Protein AF-A0A0Q5JRX3-F1 (afdb_monomer_lite)

pLDDT: mean 70.72, std 15.52, range [40.06, 92.44]

Foldseek 3Di:
DDDDDDDDDDPPDDPPPPDDPPPPPPPPLPPLCVQQVDQDDPQQADDPLCCVFFVRRSWGWQAAWPQRKTWIFTAGPVRFTWIKIAGPVHRVQIDIFTDDAWRWDAGPVRWIKTWHSDDPDDDPVAWDRGRPTIIGIDD

Structure (mmCIF, N/CA/C/O backbone):
data_AF-A0A0Q5JRX3-F1
#
_entry.id   AF-A0A0Q5JRX3-F1
#
loop_
_atom_site.group_PDB
_atom_site.id
_atom_site.type_symbol
_atom_site.label_atom_id
_atom_site.label_alt_id
_atom_site.label_comp_id
_atom_site.label_asym_id
_atom_site.label_entity_id
_atom_site.label_seq_id
_atom_site.pdbx_PDB_ins_code
_atom_site.Cartn_x
_atom_site.Cartn_y
_atom_site.Cartn_z
_atom_site.occupancy
_atom_site.B_iso_or_equiv
_atom_site.auth_seq_id
_atom_site.auth_comp_id
_atom_site.auth_asym_id
_atom_site.auth_atom_id
_atom_site.pdbx_PDB_model_num
ATOM 1 N N . MET A 1 1 ? 66.235 -40.185 55.662 1.00 40.06 1 MET A N 1
ATOM 2 C CA . MET A 1 1 ? 67.218 -40.129 54.559 1.00 40.06 1 MET A CA 1
ATOM 3 C C . MET A 1 1 ? 66.467 -39.975 53.240 1.00 40.06 1 MET A C 1
ATOM 5 O O . MET A 1 1 ? 65.606 -40.798 52.991 1.00 40.06 1 MET A O 1
ATOM 9 N N . ARG A 1 2 ? 66.817 -38.936 52.458 1.00 41.31 2 ARG A N 1
ATOM 10 C CA . ARG A 1 2 ? 66.835 -38.858 50.973 1.00 41.31 2 ARG A CA 1
ATOM 11 C C . ARG A 1 2 ? 65.506 -39.153 50.239 1.00 41.31 2 ARG A C 1
ATOM 13 O O . ARG A 1 2 ? 65.086 -40.290 50.155 1.00 41.31 2 ARG A O 1
ATOM 20 N N . HIS A 1 3 ? 64.757 -38.126 49.825 1.00 41.69 3 HIS A N 1
ATOM 21 C CA . HIS A 1 3 ? 64.850 -37.401 48.534 1.00 41.69 3 HIS A CA 1
ATOM 22 C C . HIS A 1 3 ? 64.403 -38.191 47.294 1.00 41.69 3 HIS A C 1
ATOM 24 O O . HIS A 1 3 ? 65.064 -39.164 46.938 1.00 41.69 3 HIS A O 1
ATOM 30 N N . ARG A 1 4 ? 63.386 -37.628 46.607 1.00 51.34 4 ARG A N 1
ATOM 31 C CA . ARG A 1 4 ? 63.118 -37.503 45.143 1.00 51.34 4 ARG A CA 1
ATOM 32 C C . ARG A 1 4 ? 61.594 -37.625 44.927 1.00 51.34 4 ARG A C 1
ATOM 34 O O . ARG A 1 4 ? 61.046 -38.674 45.218 1.00 51.34 4 ARG A O 1
ATOM 41 N N . ALA A 1 5 ? 60.807 -36.569 44.700 1.00 52.16 5 ALA A N 1
ATOM 42 C CA . ALA A 1 5 ? 60.740 -35.628 43.569 1.00 52.16 5 ALA A CA 1
ATOM 43 C C . ALA A 1 5 ? 60.420 -36.299 42.214 1.00 52.16 5 ALA A C 1
ATOM 45 O O . ALA A 1 5 ? 61.313 -36.897 41.624 1.00 52.16 5 ALA A O 1
ATOM 46 N N . ALA A 1 6 ? 59.169 -36.153 41.745 1.00 52.72 6 ALA A N 1
ATOM 47 C CA . ALA A 1 6 ? 58.712 -36.124 40.339 1.00 52.72 6 ALA A CA 1
ATOM 48 C C . ALA A 1 6 ? 57.183 -35.849 40.348 1.00 52.72 6 ALA A C 1
ATOM 50 O O . ALA A 1 6 ? 56.439 -36.627 40.932 1.00 52.72 6 ALA A O 1
ATOM 51 N N . VAL A 1 7 ? 56.703 -34.641 40.024 1.00 47.50 7 VAL A N 1
ATOM 52 C CA . VAL A 1 7 ? 56.387 -34.118 38.669 1.00 47.50 7 VAL A CA 1
ATOM 53 C C . VAL A 1 7 ? 55.192 -34.884 38.053 1.00 47.50 7 VAL A C 1
ATOM 55 O O . VAL A 1 7 ? 55.338 -36.045 37.708 1.00 47.50 7 VAL A O 1
ATOM 58 N N . LEU A 1 8 ? 53.954 -34.372 38.147 1.00 48.44 8 LEU A N 1
ATOM 59 C CA . LEU A 1 8 ? 53.270 -33.403 37.254 1.00 48.44 8 LEU A CA 1
ATOM 60 C C . LEU A 1 8 ? 52.456 -34.129 36.168 1.00 48.44 8 LEU A C 1
ATOM 62 O O . LEU A 1 8 ? 53.038 -34.781 35.313 1.00 48.44 8 LEU A O 1
ATOM 66 N N . LEU A 1 9 ? 51.127 -33.971 36.186 1.00 46.22 9 LEU A N 1
ATOM 67 C CA . LEU A 1 9 ? 50.299 -33.863 34.978 1.00 46.22 9 LEU A CA 1
ATOM 68 C C . LEU A 1 9 ? 48.897 -33.378 35.360 1.00 46.22 9 LEU A C 1
ATOM 70 O O . LEU A 1 9 ? 48.039 -34.116 35.832 1.00 46.22 9 LEU A O 1
ATOM 74 N N . VAL A 1 10 ? 48.730 -32.072 35.181 1.00 53.66 10 VAL A N 1
ATOM 75 C CA . VAL A 1 10 ? 47.466 -31.347 35.195 1.00 53.66 10 VAL A CA 1
ATOM 76 C C . VAL A 1 10 ? 46.709 -31.742 33.928 1.00 53.66 10 VAL A C 1
ATOM 78 O O . VAL A 1 10 ? 47.091 -31.343 32.831 1.00 53.66 10 VAL A O 1
ATOM 81 N N . THR A 1 11 ? 45.649 -32.535 34.051 1.00 53.78 11 THR A N 1
ATOM 82 C CA . THR A 1 11 ? 44.675 -32.724 32.970 1.00 53.78 11 THR A CA 1
ATOM 83 C C . THR A 1 11 ? 43.659 -31.591 33.036 1.00 53.78 11 THR A C 1
ATOM 85 O O . THR A 1 11 ? 42.605 -31.718 33.656 1.00 53.78 11 THR A O 1
ATOM 88 N N . SER A 1 12 ? 44.007 -30.456 32.428 1.00 51.81 12 SER A N 1
ATOM 89 C CA . SER A 1 12 ? 43.061 -29.383 32.126 1.00 51.81 12 SER A CA 1
ATOM 90 C C . SER A 1 12 ? 42.046 -29.911 31.116 1.00 51.81 12 SER A C 1
ATOM 92 O O . SER A 1 12 ? 42.360 -30.081 29.938 1.00 51.81 12 SER A O 1
ATOM 94 N N . ALA A 1 13 ? 40.841 -30.217 31.590 1.00 52.59 13 ALA A N 1
ATOM 95 C CA . ALA A 1 13 ? 39.714 -30.542 30.736 1.00 52.59 13 ALA A CA 1
ATOM 96 C C . ALA A 1 13 ? 39.372 -29.318 29.874 1.00 52.59 13 ALA A C 1
ATOM 98 O O . ALA A 1 13 ? 39.069 -28.235 30.372 1.00 52.59 13 ALA A O 1
ATOM 99 N N . VAL A 1 14 ? 39.471 -29.522 28.567 1.00 53.75 14 VAL A N 1
ATOM 100 C CA . VAL A 1 14 ? 39.077 -28.601 27.508 1.00 53.75 14 VAL A CA 1
ATOM 101 C C . VAL A 1 14 ? 37.562 -28.388 27.592 1.00 53.75 14 VAL A C 1
ATOM 103 O O . VAL A 1 14 ? 36.788 -29.249 27.184 1.00 53.75 14 VAL A O 1
ATOM 106 N N . ALA A 1 15 ? 37.132 -27.247 28.128 1.00 56.25 15 ALA A N 1
ATOM 107 C CA . ALA A 1 15 ? 35.774 -26.749 27.943 1.00 56.25 15 ALA A CA 1
ATOM 108 C C . ALA A 1 15 ? 35.760 -25.882 26.677 1.00 56.25 15 ALA A C 1
ATOM 110 O O . ALA A 1 15 ? 36.092 -24.698 26.707 1.00 56.25 15 ALA A O 1
ATOM 111 N N . LEU A 1 16 ? 35.430 -26.508 25.546 1.00 49.88 16 LEU A N 1
ATOM 112 C CA . LEU A 1 16 ? 35.103 -25.838 24.288 1.00 49.88 16 LEU A CA 1
ATOM 113 C C . LEU A 1 16 ? 33.831 -25.000 24.483 1.00 49.88 16 LEU A C 1
ATOM 115 O O . LEU A 1 16 ? 32.724 -25.460 24.227 1.00 49.88 16 LEU A O 1
ATOM 119 N N . LEU A 1 17 ? 33.991 -23.753 24.919 1.00 51.78 17 LEU A N 1
ATOM 120 C CA . LEU A 1 17 ? 33.004 -22.692 24.721 1.00 51.78 17 LEU A CA 1
ATOM 121 C C . LEU A 1 17 ? 33.191 -22.119 23.308 1.00 51.78 17 LEU A C 1
ATOM 123 O O . LEU A 1 17 ? 33.598 -20.978 23.128 1.00 51.78 17 LEU A O 1
ATOM 127 N N . ALA A 1 18 ? 32.930 -22.941 22.293 1.00 58.38 18 ALA A N 1
ATOM 128 C CA . ALA A 1 18 ? 32.652 -22.462 20.944 1.00 58.38 18 ALA A CA 1
ATOM 129 C C . ALA A 1 18 ? 31.127 -22.380 20.817 1.00 58.38 18 ALA A C 1
ATOM 131 O O . ALA A 1 18 ? 30.483 -23.282 20.292 1.00 58.38 18 ALA A O 1
ATOM 132 N N . GLY A 1 19 ? 30.541 -21.349 21.423 1.00 47.28 19 GLY A N 1
ATOM 133 C CA . GLY A 1 19 ? 29.097 -21.168 21.492 1.00 47.28 19 GLY A CA 1
ATOM 134 C C . GLY A 1 19 ? 28.729 -19.725 21.199 1.00 47.28 19 GLY A C 1
ATOM 135 O O . GLY A 1 19 ? 28.898 -18.864 22.054 1.00 47.28 19 GLY A O 1
ATOM 136 N N . CYS A 1 20 ? 28.221 -19.507 19.987 1.00 57.44 20 CYS A N 1
ATOM 137 C CA . CYS A 1 20 ? 27.490 -18.324 19.542 1.00 57.44 20 CYS A CA 1
ATOM 138 C C . CYS A 1 20 ? 28.243 -16.987 19.608 1.00 57.44 20 CYS A C 1
ATOM 140 O O . CYS A 1 20 ? 27.811 -16.051 20.276 1.00 57.44 20 CYS A O 1
ATOM 142 N N . SER A 1 21 ? 29.256 -16.813 18.752 1.00 43.78 21 SER A N 1
ATOM 143 C CA . SER A 1 21 ? 29.294 -15.556 17.998 1.00 43.78 21 SER A CA 1
ATOM 144 C C . SER A 1 21 ? 28.092 -15.594 17.055 1.00 43.78 21 SER A C 1
ATOM 146 O O . SER A 1 21 ? 28.183 -16.090 15.933 1.00 43.78 21 SER A O 1
ATOM 148 N N . GLY A 1 22 ? 26.928 -15.200 17.576 1.00 45.78 22 GLY A N 1
ATOM 149 C CA . GLY A 1 22 ? 25.791 -14.850 16.747 1.00 45.78 22 GLY A CA 1
ATOM 150 C C . GLY A 1 22 ? 26.259 -13.693 15.890 1.00 45.78 22 GLY A C 1
ATOM 151 O O . GLY A 1 22 ? 26.307 -12.556 16.349 1.00 45.78 22 GLY A O 1
ATOM 152 N N . GLU A 1 23 ? 26.717 -14.015 14.686 1.00 42.00 23 GLU A N 1
ATOM 153 C CA . GLU A 1 23 ? 26.773 -13.055 13.610 1.00 42.00 23 GLU A CA 1
ATOM 154 C C . GLU A 1 23 ? 25.327 -12.599 13.468 1.00 42.00 23 GLU A C 1
ATOM 156 O O . GLU A 1 23 ? 24.473 -13.324 12.957 1.00 42.00 23 GLU A O 1
ATOM 161 N N . SER A 1 24 ? 25.020 -11.453 14.075 1.00 43.94 24 SER A N 1
ATOM 162 C CA . SER A 1 24 ? 23.835 -10.698 13.731 1.00 43.94 24 SER A CA 1
ATOM 163 C C . SER A 1 24 ? 24.045 -10.325 12.279 1.00 43.94 24 SER A C 1
ATOM 165 O O . SER A 1 24 ? 24.620 -9.283 11.970 1.00 43.94 24 SER A O 1
ATOM 167 N N . VAL A 1 25 ? 23.643 -11.229 11.387 1.00 40.19 25 VAL A N 1
ATOM 168 C CA . VAL A 1 25 ? 23.323 -10.877 10.022 1.00 40.19 25 VAL A CA 1
ATOM 169 C C . VAL A 1 25 ? 22.201 -9.875 10.212 1.00 40.19 25 VAL A C 1
ATOM 171 O O . VAL A 1 25 ? 21.062 -10.241 10.502 1.00 40.19 25 VAL A O 1
ATOM 174 N N . VAL A 1 26 ? 22.558 -8.592 10.209 1.00 44.56 26 VAL A N 1
ATOM 175 C CA . VAL A 1 26 ? 21.602 -7.537 9.928 1.00 44.56 26 VAL A CA 1
ATOM 176 C C . VAL A 1 26 ? 21.138 -7.911 8.535 1.00 44.56 26 VAL A C 1
ATOM 178 O O . VAL A 1 26 ? 21.850 -7.675 7.563 1.00 44.56 26 VAL A O 1
ATOM 181 N N . ALA A 1 27 ? 20.044 -8.669 8.466 1.00 42.44 27 ALA A N 1
ATOM 182 C CA . ALA A 1 27 ? 19.364 -8.898 7.216 1.00 42.44 27 ALA A CA 1
ATOM 183 C C . ALA A 1 27 ? 19.104 -7.493 6.694 1.00 42.44 27 ALA A C 1
ATOM 185 O O . ALA A 1 27 ? 18.471 -6.696 7.397 1.00 42.44 27 ALA A O 1
ATOM 186 N N . ASP A 1 28 ? 19.691 -7.167 5.539 1.00 42.81 28 ASP A N 1
ATOM 187 C CA . ASP A 1 28 ? 19.315 -5.954 4.836 1.00 42.81 28 ASP A CA 1
ATOM 188 C C . ASP A 1 28 ? 17.785 -5.921 4.851 1.00 42.81 28 ASP A C 1
ATOM 190 O O . ASP A 1 28 ? 17.164 -6.961 4.574 1.00 42.81 28 ASP A O 1
ATOM 194 N N . PRO A 1 29 ? 17.172 -4.803 5.285 1.00 47.69 29 PRO A N 1
ATOM 195 C CA . PRO A 1 29 ? 15.724 -4.717 5.318 1.00 47.69 29 PRO A CA 1
ATOM 196 C C . PRO A 1 29 ? 15.232 -5.165 3.944 1.00 47.69 29 PRO A C 1
ATOM 198 O O . PRO A 1 29 ? 15.834 -4.730 2.955 1.00 47.69 29 PRO A O 1
ATOM 201 N N . PRO A 1 30 ? 14.227 -6.062 3.863 1.00 50.56 30 PRO A N 1
ATOM 202 C CA . PRO A 1 30 ? 13.740 -6.538 2.580 1.00 50.56 30 PRO A CA 1
ATOM 203 C C . PRO A 1 30 ? 13.476 -5.299 1.741 1.00 50.56 30 PRO A C 1
ATOM 205 O O . PRO A 1 30 ? 12.681 -4.438 2.131 1.00 50.56 30 PRO A O 1
ATOM 208 N N . SER A 1 31 ? 14.247 -5.136 0.665 1.00 53.62 31 SER A N 1
ATOM 209 C CA . SER A 1 31 ? 14.038 -4.009 -0.220 1.00 53.62 31 SER A CA 1
ATOM 210 C C . SER A 1 31 ? 12.589 -4.126 -0.670 1.00 53.62 31 SER A C 1
ATOM 212 O O . SER A 1 31 ? 12.142 -5.209 -1.055 1.00 53.62 31 SER A O 1
ATOM 214 N N . ALA A 1 32 ? 11.838 -3.026 -0.600 1.00 56.41 32 ALA A N 1
ATOM 215 C CA . ALA A 1 32 ? 10.454 -2.979 -1.073 1.00 56.41 32 ALA A CA 1
ATOM 216 C C . ALA A 1 32 ? 10.320 -3.468 -2.532 1.00 56.41 32 ALA A C 1
ATOM 218 O O . ALA A 1 32 ? 9.220 -3.720 -3.001 1.00 56.41 32 ALA A O 1
ATOM 219 N N . ASP A 1 33 ? 11.443 -3.647 -3.233 1.00 64.31 33 ASP A N 1
ATOM 220 C CA . ASP A 1 33 ? 11.523 -4.247 -4.550 1.00 64.31 33 ASP A CA 1
ATOM 221 C C . ASP A 1 33 ? 11.179 -5.744 -4.627 1.00 64.31 33 ASP A C 1
ATOM 223 O O . ASP A 1 33 ? 10.647 -6.163 -5.653 1.00 64.31 33 ASP A O 1
ATOM 227 N N . VAL A 1 34 ? 11.387 -6.548 -3.572 1.00 72.56 34 VAL A N 1
ATOM 228 C CA . VAL A 1 34 ? 11.174 -8.014 -3.643 1.00 72.56 34 VAL A CA 1
ATOM 229 C C . VAL A 1 34 ? 9.724 -8.372 -3.984 1.00 72.56 34 VAL A C 1
ATOM 231 O O . VAL A 1 34 ? 9.468 -9.349 -4.689 1.00 72.56 34 VAL A O 1
ATOM 234 N N . ILE A 1 35 ? 8.749 -7.570 -3.539 1.00 75.56 35 ILE A N 1
ATOM 235 C CA . ILE A 1 35 ? 7.336 -7.814 -3.863 1.00 75.56 35 ILE A CA 1
ATOM 236 C C . ILE A 1 35 ? 7.066 -7.706 -5.370 1.00 75.56 35 ILE A C 1
ATOM 238 O O . ILE A 1 35 ? 6.167 -8.376 -5.876 1.00 75.56 35 ILE A O 1
ATOM 242 N N . PHE A 1 36 ? 7.858 -6.921 -6.106 1.00 83.31 36 PHE A N 1
ATOM 243 C CA . PHE A 1 36 ? 7.706 -6.736 -7.548 1.00 83.31 36 PHE A CA 1
ATOM 244 C C . PHE A 1 36 ? 8.357 -7.858 -8.373 1.00 83.31 36 PHE A C 1
ATOM 246 O O . PHE A 1 36 ? 8.004 -8.015 -9.544 1.00 83.31 36 PHE A O 1
ATOM 253 N N . ASP A 1 37 ? 9.221 -8.686 -7.771 1.00 84.94 37 ASP A N 1
ATOM 254 C CA . ASP A 1 37 ? 9.917 -9.791 -8.452 1.00 84.94 37 ASP A CA 1
ATOM 255 C C . ASP A 1 37 ? 8.989 -10.971 -8.793 1.00 84.94 37 ASP A C 1
ATOM 257 O O . ASP A 1 37 ? 9.282 -11.770 -9.688 1.00 84.94 37 ASP A O 1
ATOM 261 N N . ARG A 1 38 ? 7.844 -11.098 -8.105 1.00 85.69 38 ARG A N 1
ATOM 262 C CA . ARG A 1 38 ? 6.839 -12.118 -8.440 1.00 85.69 38 ARG A CA 1
ATOM 263 C C . ARG A 1 38 ? 6.037 -11.722 -9.679 1.00 85.69 38 ARG A C 1
ATOM 265 O O . ARG A 1 38 ? 5.762 -10.543 -9.901 1.00 85.69 38 ARG A O 1
ATOM 272 N N . ALA A 1 39 ? 5.592 -12.720 -10.444 1.00 88.50 39 ALA A N 1
ATOM 273 C CA . ALA A 1 39 ? 4.653 -12.507 -11.544 1.00 88.50 39 ALA A CA 1
ATOM 274 C C . ALA A 1 39 ? 3.334 -11.901 -11.036 1.00 88.50 39 ALA A C 1
ATOM 276 O O . ALA A 1 39 ? 2.850 -12.271 -9.961 1.00 88.50 39 ALA A O 1
ATOM 277 N N . GLN A 1 40 ? 2.757 -11.001 -11.833 1.00 91.19 40 GLN A N 1
ATOM 278 C CA . GLN A 1 40 ? 1.461 -10.399 -11.545 1.00 91.19 40 GLN A CA 1
ATOM 279 C C . GLN A 1 40 ? 0.340 -11.448 -11.634 1.00 91.19 40 GLN A C 1
ATOM 281 O O . GLN A 1 40 ? 0.336 -12.320 -12.506 1.00 91.19 40 GLN A O 1
ATOM 286 N N . GLN A 1 41 ? -0.610 -11.353 -10.715 1.00 92.44 41 GLN A N 1
ATOM 287 C CA . GLN A 1 41 ? -1.810 -12.172 -10.595 1.00 92.44 41 GLN A CA 1
ATOM 288 C C . GLN A 1 41 ? -3.061 -11.306 -10.768 1.00 92.44 41 GLN A C 1
ATOM 290 O O . GLN A 1 41 ? -3.004 -10.085 -10.674 1.00 92.44 41 GLN A O 1
ATOM 295 N N . SER A 1 42 ? -4.227 -11.926 -10.955 1.00 92.31 42 SER A N 1
ATOM 296 C CA . SER A 1 42 ? -5.479 -11.183 -11.162 1.00 92.31 42 SER A CA 1
ATOM 297 C C . SER A 1 42 ? -5.843 -10.235 -10.011 1.00 92.31 42 SER A C 1
ATOM 299 O O . SER A 1 42 ? -6.434 -9.195 -10.268 1.00 92.31 42 SER A O 1
ATOM 301 N N . ALA A 1 43 ? -5.496 -10.577 -8.763 1.00 88.31 43 ALA A N 1
ATOM 302 C CA . ALA A 1 43 ? -5.741 -9.723 -7.595 1.00 88.31 43 ALA A CA 1
ATOM 303 C C . ALA A 1 43 ? -4.837 -8.481 -7.561 1.00 88.31 43 ALA A C 1
ATOM 305 O O . ALA A 1 43 ? -5.178 -7.484 -6.935 1.00 88.31 43 ALA A O 1
ATOM 306 N N . ASP A 1 44 ? -3.698 -8.533 -8.252 1.00 91.69 44 ASP A N 1
ATOM 307 C CA . ASP A 1 44 ? -2.734 -7.440 -8.272 1.00 91.69 44 ASP A CA 1
ATOM 308 C C . ASP A 1 44 ? -3.191 -6.262 -9.123 1.00 91.69 44 ASP A C 1
ATOM 310 O O . ASP A 1 44 ? -2.675 -5.166 -8.946 1.00 91.69 44 ASP A O 1
ATOM 314 N N . LEU A 1 45 ? -4.151 -6.480 -10.023 1.00 92.19 45 LEU A N 1
ATOM 315 C CA . LEU A 1 45 ? -4.641 -5.449 -10.923 1.00 92.19 45 LEU A CA 1
ATOM 316 C C . LEU A 1 45 ? -5.287 -4.307 -10.137 1.00 92.19 45 LEU A C 1
ATOM 318 O O . LEU A 1 45 ? -6.206 -4.514 -9.341 1.00 92.19 45 LEU A O 1
ATOM 322 N N . LEU A 1 46 ? -4.823 -3.091 -10.416 1.00 88.62 46 LEU A N 1
ATOM 323 C CA . LEU A 1 46 ? -5.421 -1.884 -9.868 1.00 88.62 46 LEU A CA 1
ATOM 324 C C . LEU A 1 46 ? -6.822 -1.650 -10.445 1.00 88.62 46 LEU A C 1
ATOM 326 O O . LEU A 1 46 ? -7.066 -1.929 -11.626 1.00 88.62 46 LEU A O 1
ATOM 330 N N . PRO A 1 47 ? -7.730 -1.061 -9.652 1.00 84.56 47 PRO A N 1
ATOM 331 C CA . PRO A 1 47 ? -8.939 -0.441 -10.175 1.00 84.56 47 PRO A CA 1
ATOM 332 C C . PRO A 1 47 ? -8.620 0.579 -11.281 1.00 84.56 47 PRO A C 1
ATOM 334 O O . PRO A 1 47 ? -7.587 1.251 -11.257 1.00 84.56 47 PRO A O 1
ATOM 337 N N . ALA A 1 48 ? -9.479 0.643 -12.302 1.00 78.94 48 ALA A N 1
ATOM 338 C CA . ALA A 1 48 ? -9.191 1.340 -13.562 1.00 78.94 48 ALA A CA 1
ATOM 339 C C . ALA A 1 48 ? -8.998 2.861 -13.407 1.00 78.94 48 ALA A C 1
ATOM 341 O O . ALA A 1 48 ? -8.252 3.479 -14.163 1.00 78.94 48 ALA A O 1
ATOM 342 N N . ASP A 1 49 ? -9.677 3.445 -12.431 1.00 77.25 49 ASP A N 1
ATOM 343 C CA . ASP A 1 49 ? -9.574 4.831 -11.982 1.00 77.25 49 ASP A CA 1
ATOM 344 C C . ASP A 1 49 ? -8.194 5.153 -11.391 1.00 77.25 49 ASP A C 1
ATOM 346 O O . ASP A 1 49 ? -7.608 6.188 -11.716 1.00 77.25 49 ASP A O 1
ATOM 350 N N . VAL A 1 50 ? -7.619 4.231 -10.619 1.00 77.94 50 VAL A N 1
ATOM 351 C CA . VAL A 1 50 ? -6.308 4.414 -9.974 1.00 77.94 50 VAL A CA 1
ATOM 352 C C . VAL A 1 50 ? -5.144 4.024 -10.889 1.00 77.94 50 VAL A C 1
ATOM 354 O O . VAL A 1 50 ? -4.063 4.614 -10.833 1.00 77.94 50 VAL A O 1
ATOM 357 N N . ALA A 1 51 ? -5.373 3.074 -11.798 1.00 76.44 51 ALA A N 1
ATOM 358 C CA . ALA A 1 51 ? -4.370 2.551 -12.726 1.00 76.44 51 ALA A CA 1
ATOM 359 C C . ALA A 1 51 ? -3.734 3.618 -13.637 1.00 76.44 51 ALA A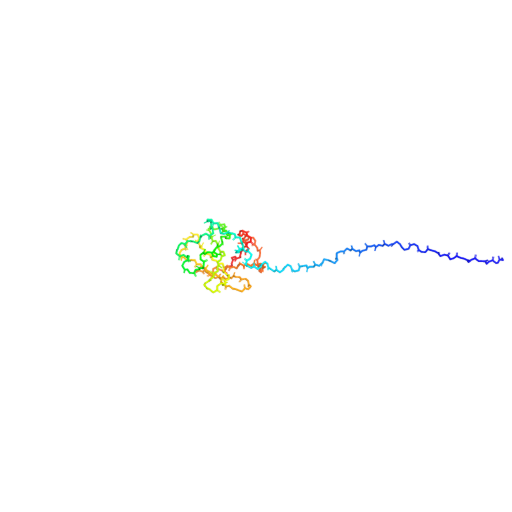 C 1
ATOM 361 O O . ALA A 1 51 ? -2.652 3.400 -14.168 1.00 76.44 51 ALA A O 1
ATOM 362 N N . SER A 1 52 ? -4.386 4.770 -13.829 1.00 78.88 52 SER A N 1
ATOM 363 C CA . SER A 1 52 ? -3.868 5.861 -14.666 1.00 78.88 52 SER A CA 1
ATOM 364 C C . SER A 1 52 ? -2.742 6.678 -14.016 1.00 78.88 52 SER A C 1
ATOM 366 O O . SER A 1 52 ? -2.013 7.384 -14.716 1.00 78.88 52 SER A O 1
ATOM 368 N N . LEU A 1 53 ? -2.588 6.587 -12.691 1.00 77.25 53 LEU A N 1
ATOM 369 C CA . LEU A 1 53 ? -1.604 7.361 -11.930 1.00 77.25 53 LEU A CA 1
ATOM 370 C C . LEU A 1 53 ? -0.323 6.590 -11.608 1.00 77.25 53 LEU A C 1
ATOM 372 O O . LEU A 1 53 ? 0.705 7.205 -11.321 1.00 77.25 53 LEU A O 1
ATOM 376 N N . TYR A 1 54 ? -0.375 5.264 -11.694 1.00 84.00 54 TYR A N 1
ATOM 377 C CA . TYR A 1 54 ? 0.724 4.362 -11.365 1.00 84.00 54 TYR A CA 1
ATOM 378 C C . TYR A 1 54 ? 1.084 3.491 -12.560 1.00 84.00 54 TYR A C 1
ATOM 380 O O . TYR A 1 54 ? 0.312 3.352 -13.507 1.00 84.00 54 TYR A O 1
ATOM 388 N N . ASP A 1 55 ? 2.257 2.868 -12.509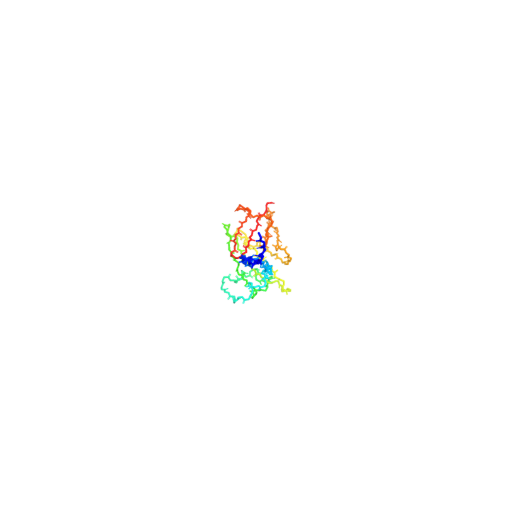 1.00 82.94 55 ASP A N 1
ATOM 389 C CA . ASP A 1 55 ? 2.567 1.789 -13.434 1.00 82.94 55 ASP A CA 1
ATOM 390 C C . ASP A 1 55 ? 1.709 0.563 -13.076 1.00 82.94 55 ASP A C 1
ATOM 392 O O . ASP A 1 55 ? 2.014 -0.188 -12.146 1.00 82.94 55 ASP A O 1
ATOM 396 N N . GLY A 1 56 ? 0.607 0.374 -13.804 1.00 80.06 56 GLY A N 1
ATOM 397 C CA . GLY A 1 56 ? -0.321 -0.736 -13.598 1.00 80.06 56 GLY A CA 1
ATOM 398 C C . GLY A 1 56 ? 0.335 -2.117 -13.709 1.00 80.06 56 GLY A C 1
ATOM 399 O O . GLY A 1 56 ? -0.090 -3.036 -13.009 1.00 80.06 56 GLY A O 1
ATOM 400 N N . ASP A 1 57 ? 1.409 -2.269 -14.489 1.00 85.38 57 ASP A N 1
ATOM 401 C CA . ASP A 1 57 ? 2.127 -3.545 -14.644 1.00 85.38 57 ASP A CA 1
ATOM 402 C C . ASP A 1 57 ? 3.009 -3.857 -13.416 1.00 85.38 57 ASP A C 1
ATOM 404 O O . ASP A 1 57 ? 3.297 -5.017 -13.083 1.00 85.38 57 ASP A O 1
ATOM 408 N N . SER A 1 58 ? 3.393 -2.812 -12.680 1.00 85.44 58 SER A N 1
ATOM 409 C CA . SER A 1 58 ? 4.142 -2.920 -11.427 1.00 85.44 58 SER A CA 1
ATOM 410 C C . SER A 1 58 ? 3.266 -3.226 -10.211 1.00 85.44 58 SER A C 1
ATOM 412 O O . SER A 1 58 ? 3.795 -3.541 -9.151 1.00 85.44 58 SER A O 1
ATOM 414 N N . SER A 1 59 ? 1.940 -3.157 -10.333 1.00 91.25 59 SER A N 1
ATOM 415 C CA . SER A 1 59 ? 1.047 -3.319 -9.185 1.00 91.25 59 SER A CA 1
ATOM 416 C C . SER A 1 59 ? 1.099 -4.729 -8.594 1.00 91.25 59 SER A C 1
ATOM 418 O O . SER A 1 59 ? 1.143 -5.728 -9.318 1.00 91.25 59 SER A O 1
ATOM 420 N N . ARG A 1 60 ? 1.135 -4.816 -7.264 1.00 90.88 60 ARG A N 1
ATOM 421 C CA . ARG A 1 60 ? 1.126 -6.051 -6.477 1.00 90.88 60 ARG A CA 1
ATOM 422 C C . ARG A 1 60 ? 0.205 -5.856 -5.291 1.00 90.88 60 ARG A C 1
ATOM 424 O O . ARG A 1 60 ? 0.451 -4.996 -4.455 1.00 90.88 60 ARG A O 1
ATOM 431 N N . TYR A 1 61 ? -0.846 -6.655 -5.212 1.00 89.12 61 TYR A N 1
ATOM 432 C CA . TYR A 1 61 ? -1.740 -6.642 -4.070 1.00 89.12 61 TYR A CA 1
ATOM 433 C C . TYR A 1 61 ? -0.987 -7.103 -2.825 1.00 89.12 61 TYR A C 1
ATOM 435 O O . TYR A 1 61 ? -0.244 -8.091 -2.861 1.00 89.12 61 TYR A O 1
ATOM 443 N N . VAL A 1 62 ? -1.157 -6.340 -1.752 1.00 86.62 62 VAL A N 1
ATOM 444 C CA . VAL A 1 62 ? -0.537 -6.574 -0.445 1.00 86.62 62 VAL A CA 1
ATOM 445 C C . VAL A 1 62 ? -1.535 -7.280 0.463 1.00 86.62 62 VAL A C 1
ATOM 447 O O . VAL A 1 62 ? -1.183 -8.272 1.098 1.00 86.62 62 VAL A O 1
ATOM 450 N N . GLY A 1 63 ? -2.786 -6.818 0.473 1.00 86.06 63 GLY A N 1
ATOM 451 C CA . GLY A 1 63 ? -3.859 -7.429 1.247 1.00 86.06 63 GLY A CA 1
ATOM 452 C C . GLY A 1 63 ? -5.002 -6.465 1.550 1.00 86.06 63 GLY A C 1
ATOM 453 O O . GLY A 1 63 ? -5.111 -5.388 0.960 1.00 86.06 63 GLY A O 1
ATOM 454 N N . GLU A 1 64 ? -5.850 -6.892 2.475 1.00 88.56 64 GLU A N 1
ATOM 455 C CA . GLU A 1 64 ? -6.982 -6.153 3.027 1.00 88.56 64 GLU A CA 1
ATOM 456 C C . GLU A 1 64 ? -6.893 -6.222 4.550 1.00 88.56 64 GLU A C 1
ATOM 458 O O . GLU A 1 64 ? -6.494 -7.264 5.081 1.00 88.56 64 GLU A O 1
ATOM 463 N N . ASP A 1 65 ? -7.207 -5.124 5.231 1.00 84.62 65 ASP A N 1
ATOM 464 C CA . ASP A 1 65 ? -7.246 -5.086 6.692 1.00 84.62 65 ASP A CA 1
ATOM 465 C C . ASP A 1 65 ? -8.638 -5.440 7.249 1.00 84.62 65 ASP A C 1
ATOM 467 O O . ASP A 1 65 ? -9.603 -5.671 6.519 1.00 84.62 65 ASP A O 1
ATOM 471 N N . SER A 1 66 ? -8.763 -5.486 8.572 1.00 84.69 66 SER A N 1
ATOM 472 C CA . SER A 1 66 ? -10.008 -5.814 9.270 1.00 84.69 66 SER A CA 1
ATOM 473 C C . SER A 1 66 ? -11.142 -4.800 9.072 1.00 84.69 66 SER A C 1
ATOM 475 O O . SER A 1 66 ? -12.302 -5.125 9.348 1.00 84.69 66 SER A O 1
ATOM 477 N N . ALA A 1 67 ? -10.829 -3.596 8.585 1.00 85.25 67 ALA A N 1
ATOM 478 C CA . ALA A 1 67 ? -11.801 -2.577 8.208 1.00 85.25 67 ALA A CA 1
ATOM 479 C C . ALA A 1 67 ? -12.266 -2.713 6.745 1.00 85.25 67 ALA A C 1
ATOM 481 O O . ALA A 1 67 ? -13.233 -2.060 6.357 1.00 85.25 67 ALA A O 1
ATOM 482 N N . GLY A 1 68 ? -11.642 -3.595 5.958 1.00 88.50 68 GLY A N 1
ATOM 483 C CA . GLY A 1 68 ? -11.919 -3.782 4.534 1.00 88.50 68 GLY A CA 1
ATOM 484 C C . GLY A 1 68 ? -11.104 -2.857 3.627 1.00 88.50 68 GLY A C 1
ATOM 485 O O . GLY A 1 68 ? -11.351 -2.810 2.417 1.00 88.50 68 GLY A O 1
A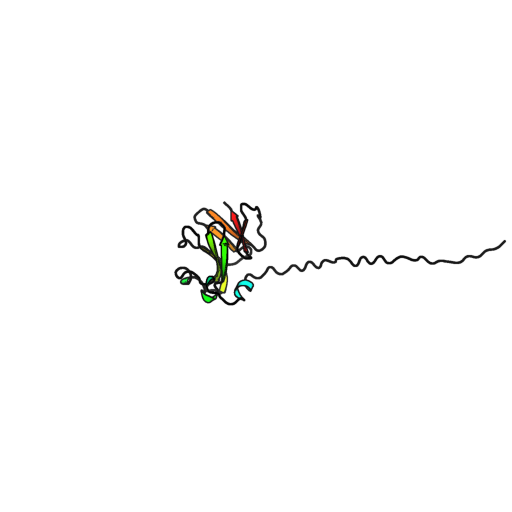TOM 486 N N . ASP A 1 69 ? -10.160 -2.098 4.188 1.00 87.56 69 ASP A N 1
ATOM 487 C CA . ASP A 1 69 ? -9.285 -1.219 3.424 1.00 87.56 69 ASP A CA 1
ATOM 488 C C . ASP A 1 69 ? -8.308 -2.081 2.619 1.00 87.56 69 ASP A C 1
ATOM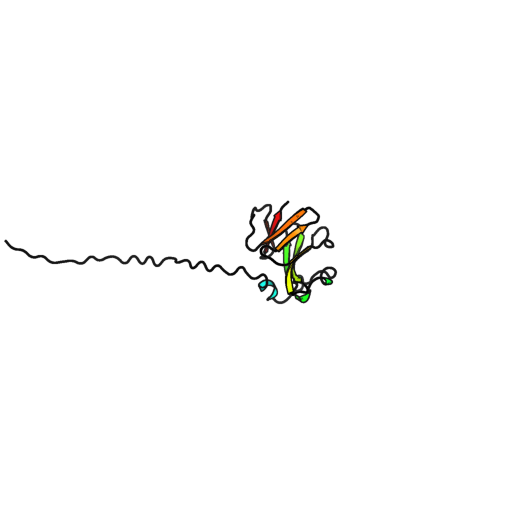 490 O O . ASP A 1 69 ? -7.771 -3.069 3.120 1.00 87.56 69 ASP A O 1
ATOM 494 N N . ARG A 1 70 ? -8.074 -1.736 1.350 1.00 90.00 70 ARG A N 1
ATOM 495 C CA . ARG A 1 70 ? -7.282 -2.559 0.424 1.00 90.00 70 ARG A CA 1
ATOM 496 C C . ARG A 1 70 ? -5.972 -1.885 0.050 1.00 90.00 70 ARG A C 1
ATOM 498 O O . ARG A 1 70 ? -5.916 -0.672 -0.151 1.00 90.00 70 ARG A O 1
ATOM 505 N N . TYR A 1 71 ? -4.932 -2.697 -0.120 1.00 87.12 71 TYR A N 1
ATOM 506 C CA . TYR A 1 71 ? -3.562 -2.214 -0.242 1.00 87.12 71 TYR A CA 1
ATOM 507 C C . TYR A 1 71 ? -2.811 -2.845 -1.413 1.00 87.12 71 TYR A C 1
ATOM 509 O O . TYR A 1 71 ? -2.852 -4.061 -1.617 1.00 87.12 71 TYR A O 1
ATOM 517 N N . TRP A 1 72 ? -2.057 -2.024 -2.145 1.00 89.94 72 TRP A N 1
ATOM 518 C CA . TRP A 1 72 ? -1.171 -2.461 -3.227 1.00 89.94 72 TRP A CA 1
ATOM 519 C C . TRP A 1 72 ? 0.208 -1.828 -3.090 1.00 89.94 72 TRP A C 1
ATOM 521 O O . TRP A 1 72 ? 0.328 -0.636 -2.834 1.00 89.94 72 TRP A O 1
ATOM 531 N N . ALA A 1 73 ? 1.257 -2.595 -3.354 1.00 86.31 73 ALA A N 1
ATOM 532 C CA . ALA A 1 73 ? 2.549 -2.050 -3.719 1.00 86.31 73 ALA A CA 1
ATOM 533 C C . ALA A 1 73 ? 2.513 -1.694 -5.206 1.00 86.31 73 ALA A C 1
ATOM 535 O O . ALA A 1 73 ? 2.063 -2.483 -6.037 1.00 86.31 73 ALA A O 1
ATOM 536 N N . VAL A 1 74 ? 2.977 -0.501 -5.547 1.00 88.50 74 VAL A N 1
ATOM 537 C CA . VAL A 1 74 ? 2.994 0.029 -6.914 1.00 88.50 74 VAL A CA 1
ATOM 538 C C . VAL A 1 74 ? 4.300 0.775 -7.149 1.00 88.50 74 VAL A C 1
ATOM 540 O O . VAL A 1 74 ? 4.974 1.171 -6.199 1.00 88.50 74 VAL A O 1
ATOM 543 N N . LYS A 1 75 ? 4.662 1.001 -8.408 1.00 86.25 75 LYS A N 1
ATOM 544 C CA . LYS A 1 75 ? 5.668 1.993 -8.780 1.00 86.25 75 LYS A CA 1
ATOM 545 C C . LYS A 1 75 ? 4.982 3.209 -9.389 1.00 86.25 75 LYS A C 1
ATOM 547 O O . LYS A 1 75 ? 4.047 3.080 -10.181 1.00 86.25 75 LYS A O 1
ATOM 552 N N . ASP A 1 76 ? 5.423 4.398 -8.993 1.00 84.38 76 ASP A N 1
ATOM 553 C CA . ASP A 1 76 ? 5.024 5.627 -9.676 1.00 84.38 76 ASP A CA 1
ATOM 554 C C . ASP A 1 76 ? 5.669 5.713 -11.073 1.00 84.38 76 ASP A C 1
ATOM 556 O O . ASP A 1 76 ? 6.496 4.883 -11.463 1.00 84.38 76 ASP A O 1
ATOM 560 N N . GLN A 1 77 ? 5.328 6.750 -11.841 1.00 82.12 77 GLN A N 1
ATOM 561 C CA . GLN A 1 77 ? 5.894 6.952 -13.184 1.00 82.12 77 GLN A CA 1
ATOM 562 C C . GLN A 1 77 ? 7.417 7.187 -13.194 1.00 82.12 77 GLN A C 1
ATOM 564 O O . GLN A 1 77 ? 8.042 7.120 -14.251 1.00 82.12 77 GLN A O 1
ATOM 569 N N . SER A 1 78 ? 8.022 7.458 -12.035 1.00 82.88 78 SER A N 1
ATOM 570 C CA . SER A 1 78 ? 9.471 7.608 -11.857 1.00 82.88 78 SER A CA 1
ATOM 571 C C . SER A 1 78 ? 10.142 6.318 -11.363 1.00 82.88 78 SER A C 1
ATOM 573 O O . SER A 1 78 ? 11.322 6.345 -11.018 1.00 82.88 78 SER A O 1
ATOM 575 N N . ALA A 1 79 ? 9.415 5.194 -11.348 1.00 81.81 79 ALA A N 1
ATOM 576 C CA . ALA A 1 79 ? 9.833 3.896 -10.818 1.00 81.81 79 ALA A CA 1
ATOM 577 C C . ALA A 1 79 ? 10.101 3.868 -9.298 1.00 81.81 79 ALA A C 1
ATOM 579 O O . ALA A 1 79 ? 10.741 2.939 -8.797 1.00 81.81 79 ALA A O 1
ATOM 580 N N . THR A 1 80 ? 9.593 4.851 -8.552 1.00 81.62 80 THR A N 1
ATOM 581 C CA . THR A 1 80 ? 9.652 4.881 -7.088 1.00 81.62 80 THR A CA 1
ATOM 582 C C . THR A 1 80 ? 8.620 3.917 -6.524 1.00 81.62 80 THR A C 1
ATOM 584 O O . THR A 1 80 ? 7.448 3.996 -6.886 1.00 81.62 80 THR A O 1
ATOM 587 N N . ALA A 1 81 ? 9.033 3.025 -5.621 1.00 80.94 81 ALA A N 1
ATOM 588 C CA . ALA A 1 81 ? 8.104 2.156 -4.909 1.00 80.94 81 ALA A CA 1
ATOM 589 C C . ALA A 1 81 ? 7.188 2.975 -3.986 1.00 80.94 81 ALA A C 1
ATOM 591 O O . ALA A 1 81 ? 7.652 3.814 -3.203 1.00 80.94 81 ALA A O 1
ATOM 592 N N . CYS A 1 82 ? 5.897 2.688 -4.069 1.00 81.81 82 CYS A N 1
ATOM 593 C CA . CYS A 1 82 ? 4.858 3.286 -3.256 1.00 81.81 82 CYS A CA 1
ATOM 594 C C . CYS A 1 82 ? 3.926 2.208 -2.707 1.00 81.81 82 CYS A C 1
ATOM 596 O O . CYS A 1 82 ? 3.767 1.148 -3.318 1.00 81.81 82 CYS A O 1
ATOM 598 N N . ILE A 1 83 ? 3.256 2.512 -1.598 1.00 84.31 83 ILE A N 1
ATOM 599 C CA . ILE A 1 83 ? 2.043 1.792 -1.215 1.00 84.31 83 ILE A CA 1
ATOM 600 C C . ILE A 1 83 ? 0.830 2.647 -1.542 1.00 84.31 83 ILE A C 1
ATOM 602 O O . ILE A 1 83 ? 0.788 3.835 -1.234 1.00 84.31 83 ILE A O 1
ATOM 606 N N . LEU A 1 84 ? -0.144 2.015 -2.172 1.00 87.81 84 LEU A N 1
ATOM 607 C CA . LEU A 1 84 ? -1.449 2.549 -2.476 1.00 87.81 84 LEU A CA 1
ATOM 608 C C . LEU A 1 84 ? -2.466 1.963 -1.493 1.00 87.81 84 LEU A C 1
ATOM 610 O O . LEU A 1 84 ? -2.549 0.746 -1.338 1.00 87.81 84 LEU A O 1
ATOM 614 N N . HIS A 1 85 ? -3.243 2.839 -0.871 1.00 87.44 85 HIS A N 1
ATOM 615 C CA . HIS A 1 85 ? -4.341 2.537 0.035 1.00 87.44 85 HIS A CA 1
ATOM 616 C C . HIS A 1 85 ? -5.664 2.945 -0.607 1.00 87.44 85 HIS A C 1
ATOM 618 O O . HIS A 1 85 ? -5.813 4.101 -1.004 1.00 87.44 85 HIS A O 1
ATOM 624 N N . LEU A 1 86 ? -6.615 2.018 -0.690 1.00 89.50 86 LEU A N 1
ATOM 625 C CA . LEU A 1 86 ? -7.994 2.283 -1.088 1.00 89.50 86 LEU A CA 1
ATOM 626 C C . LEU A 1 86 ? -8.909 2.011 0.108 1.00 89.50 86 LEU A C 1
ATOM 628 O O . LEU A 1 86 ? -9.048 0.839 0.478 1.00 89.50 86 LEU A O 1
ATOM 632 N N . PRO A 1 87 ? -9.554 3.046 0.662 1.00 86.94 87 PRO A N 1
ATOM 633 C CA . PRO A 1 87 ? -10.525 2.873 1.731 1.00 86.94 87 PRO A CA 1
ATOM 634 C C . PRO A 1 87 ? -11.688 1.961 1.319 1.00 86.94 87 PRO A C 1
ATOM 636 O O . PRO A 1 87 ? -12.114 1.964 0.157 1.00 86.94 87 PRO A O 1
ATOM 639 N N . ALA A 1 88 ? -12.229 1.202 2.273 1.00 88.44 88 ALA A N 1
ATOM 640 C CA . ALA A 1 88 ? -13.412 0.365 2.058 1.00 88.44 88 ALA A CA 1
ATOM 641 C C . ALA A 1 88 ? -14.670 1.202 1.772 1.00 88.44 88 ALA A C 1
ATOM 643 O O . ALA A 1 88 ? -15.457 0.882 0.876 1.00 88.44 88 ALA A O 1
ATOM 644 N N . ASP A 1 89 ? -14.840 2.274 2.549 1.00 86.56 89 ASP A N 1
ATOM 645 C CA . ASP A 1 89 ? -16.048 3.101 2.566 1.00 86.56 89 ASP A CA 1
ATOM 646 C C . ASP A 1 89 ? -16.083 4.133 1.430 1.00 86.56 89 ASP A C 1
ATOM 648 O O . ASP A 1 89 ? -17.167 4.500 0.971 1.00 86.56 89 ASP A O 1
ATOM 652 N N . ASP A 1 90 ? -14.913 4.579 0.963 1.00 83.62 90 ASP A N 1
ATOM 653 C CA . ASP A 1 90 ? -14.778 5.539 -0.135 1.00 83.62 90 ASP A CA 1
ATOM 654 C C . ASP A 1 90 ? -13.545 5.235 -1.013 1.00 83.62 90 ASP A C 1
ATOM 656 O O . ASP A 1 90 ? -12.467 5.807 -0.828 1.00 83.62 90 ASP A O 1
ATOM 660 N N . PRO A 1 91 ? -13.666 4.302 -1.974 1.00 76.94 91 PRO A N 1
ATOM 661 C CA . PRO A 1 91 ? -12.542 3.892 -2.811 1.00 76.94 91 PRO A CA 1
ATOM 662 C C . PRO A 1 91 ? -12.077 4.980 -3.794 1.00 76.94 91 PRO A C 1
ATOM 664 O O . PRO A 1 91 ? -11.005 4.826 -4.380 1.00 76.94 91 PRO A O 1
ATOM 667 N N . GLU A 1 92 ? -12.847 6.062 -3.978 1.00 79.75 92 GLU A N 1
ATOM 668 C CA . GLU A 1 92 ? -12.450 7.202 -4.815 1.00 79.75 92 GLU A CA 1
ATOM 669 C C . GLU A 1 92 ? -11.418 8.102 -4.099 1.00 79.75 92 GLU A C 1
ATOM 671 O O . GLU A 1 92 ? -10.634 8.783 -4.765 1.00 79.75 92 GLU A O 1
ATOM 676 N N . GLU A 1 93 ? -11.339 8.048 -2.761 1.00 82.81 93 GLU A N 1
ATOM 677 C CA . GLU A 1 93 ? -10.364 8.769 -1.924 1.00 82.81 93 GLU A CA 1
ATOM 678 C C . GLU A 1 93 ? -9.097 7.942 -1.622 1.00 82.81 93 GLU A C 1
ATOM 680 O O . GLU A 1 93 ? -8.615 7.857 -0.488 1.00 82.81 93 GLU A O 1
ATOM 685 N N . TYR A 1 94 ? -8.523 7.307 -2.642 1.00 84.44 94 TYR A N 1
ATOM 686 C CA . TYR A 1 94 ? -7.285 6.546 -2.473 1.00 84.44 94 TYR A CA 1
ATOM 687 C C . TYR A 1 94 ? -6.077 7.436 -2.136 1.00 84.44 94 TYR A C 1
ATOM 689 O O . TYR A 1 94 ? -5.989 8.606 -2.514 1.00 84.44 94 TYR A O 1
ATOM 697 N N . LEU A 1 95 ? -5.087 6.845 -1.464 1.00 84.44 95 LEU A N 1
ATOM 698 C CA . LEU A 1 95 ? -3.859 7.516 -1.035 1.00 84.44 95 LEU A CA 1
ATOM 699 C C . LEU A 1 95 ? -2.627 6.733 -1.477 1.00 84.44 95 LEU A C 1
ATOM 701 O O . LEU A 1 95 ? -2.557 5.522 -1.290 1.00 84.44 95 LEU A O 1
ATOM 705 N N . GLY A 1 96 ? -1.634 7.430 -2.026 1.00 84.12 96 GLY A N 1
ATOM 706 C CA . GLY A 1 96 ? -0.350 6.853 -2.412 1.00 84.12 96 GLY A CA 1
ATOM 707 C C . GLY A 1 96 ? 0.806 7.401 -1.588 1.00 84.12 96 GLY A C 1
ATOM 708 O O . GLY A 1 96 ? 0.987 8.614 -1.502 1.00 84.12 96 GLY A O 1
ATOM 709 N N . PHE A 1 97 ? 1.631 6.510 -1.047 1.00 81.56 97 PHE A N 1
ATOM 710 C CA . PHE A 1 97 ? 2.765 6.845 -0.189 1.00 81.56 97 PHE A CA 1
ATOM 711 C C . PHE A 1 97 ? 4.061 6.376 -0.844 1.00 81.56 97 PHE A C 1
ATOM 713 O O . PHE A 1 97 ? 4.329 5.177 -0.887 1.00 81.56 97 PHE A O 1
ATOM 720 N N . CYS A 1 98 ? 4.845 7.315 -1.378 1.00 78.88 98 CYS A N 1
ATOM 721 C CA . CYS A 1 98 ? 6.039 7.037 -2.178 1.00 78.88 98 CYS A CA 1
ATOM 722 C C . CYS A 1 98 ? 7.330 7.464 -1.459 1.00 78.88 98 CYS A C 1
ATOM 724 O O . CYS A 1 98 ? 7.466 8.620 -1.061 1.00 78.88 98 CYS A O 1
ATOM 726 N N . GLY A 1 99 ? 8.309 6.557 -1.385 1.00 65.38 99 GLY A N 1
ATOM 727 C CA . GLY A 1 99 ? 9.675 6.838 -0.916 1.00 65.38 99 GLY A CA 1
ATOM 728 C C . GLY A 1 99 ? 9.891 6.947 0.609 1.00 65.38 99 GLY A C 1
ATOM 729 O O . GLY A 1 99 ? 8.996 7.283 1.374 1.00 65.38 99 GLY A O 1
ATOM 730 N N . GLY A 1 100 ? 11.140 6.703 1.038 1.00 53.50 100 GLY A N 1
ATOM 731 C CA . GLY A 1 100 ? 11.629 6.907 2.414 1.00 53.50 100 GLY A CA 1
ATOM 732 C C . GLY A 1 100 ? 11.518 5.694 3.363 1.00 53.50 100 GLY A C 1
ATOM 733 O O . GLY A 1 100 ? 10.810 4.731 3.069 1.00 53.50 100 GLY A O 1
ATOM 734 N N . PRO A 1 101 ? 12.251 5.694 4.498 1.00 45.88 101 PRO A N 1
ATOM 735 C CA . PRO A 1 101 ? 12.055 4.718 5.568 1.00 45.88 101 PRO A CA 1
ATOM 736 C C . PRO A 1 101 ? 10.731 4.995 6.294 1.00 45.88 101 PRO A C 1
ATOM 738 O O . PRO A 1 101 ? 10.570 6.053 6.899 1.00 45.88 101 PRO A O 1
ATOM 741 N N . GLY A 1 102 ? 9.808 4.031 6.232 1.00 57.59 102 GLY A N 1
ATOM 742 C CA . GLY A 1 102 ? 8.437 4.185 6.722 1.00 57.59 102 GLY A CA 1
ATOM 743 C C . GLY A 1 102 ? 7.586 4.932 5.701 1.00 57.59 102 GLY A C 1
ATOM 744 O O . GLY A 1 102 ? 7.361 6.134 5.840 1.00 57.59 102 GLY A O 1
ATOM 745 N N . LEU A 1 103 ? 7.147 4.222 4.654 1.00 66.88 103 LEU A N 1
ATOM 746 C CA . LEU A 1 103 ? 6.174 4.752 3.696 1.00 66.88 103 LEU A CA 1
ATOM 747 C C . LEU A 1 103 ? 4.951 5.136 4.529 1.00 66.88 103 LEU A C 1
ATOM 749 O O . LEU A 1 103 ? 4.382 4.279 5.192 1.00 66.88 103 LEU A O 1
ATOM 753 N N . SER A 1 104 ? 4.617 6.415 4.615 1.00 68.00 104 SER A N 1
ATOM 754 C CA . SER A 1 104 ? 3.575 6.885 5.525 1.00 68.00 104 SER A CA 1
ATOM 755 C C . SER A 1 104 ? 2.771 8.013 4.911 1.00 68.00 104 SER A C 1
ATOM 757 O O . SER A 1 104 ? 3.252 8.725 4.027 1.00 68.00 104 SER A O 1
ATOM 759 N N . GLY A 1 105 ? 1.551 8.190 5.399 1.00 66.62 105 GLY A N 1
ATOM 760 C CA . GLY A 1 105 ? 0.788 9.402 5.156 1.00 66.62 105 GLY A CA 1
ATOM 761 C C . GLY A 1 105 ? -0.558 9.404 5.857 1.00 66.62 105 GLY A C 1
ATOM 762 O O . GLY A 1 105 ? -0.863 8.515 6.643 1.00 66.62 105 GLY A O 1
ATOM 763 N N . GLU A 1 106 ? -1.324 10.462 5.630 1.00 68.75 106 GLU A N 1
ATOM 764 C CA . GLU A 1 106 ? -2.475 10.831 6.451 1.00 68.75 106 GLU A CA 1
ATOM 765 C C . GLU A 1 106 ? -3.762 10.797 5.624 1.00 68.75 106 GLU A C 1
ATOM 767 O O . GLU A 1 106 ? -3.793 11.262 4.483 1.00 68.75 106 GLU A O 1
ATOM 772 N N . THR A 1 107 ? -4.818 10.223 6.193 1.00 66.44 107 THR A N 1
ATOM 773 C CA . THR A 1 107 ? -6.164 10.203 5.604 1.00 66.44 107 THR A CA 1
ATOM 774 C C . THR A 1 107 ? -6.885 11.535 5.806 1.00 66.44 107 THR A C 1
ATOM 776 O O . THR A 1 107 ? -6.527 12.321 6.682 1.00 66.44 107 THR A O 1
ATOM 779 N N . ALA A 1 108 ? -7.972 11.771 5.064 1.00 64.94 108 ALA A N 1
ATOM 780 C CA . ALA A 1 108 ? -8.834 12.940 5.272 1.00 64.94 108 ALA A CA 1
ATOM 781 C C . ALA A 1 108 ? -9.430 13.012 6.697 1.00 64.94 108 ALA A C 1
ATOM 783 O O . ALA A 1 108 ? -9.765 14.094 7.180 1.00 64.94 108 ALA A O 1
ATOM 784 N N . ALA A 1 109 ? -9.522 11.870 7.388 1.00 66.50 109 ALA A N 1
ATOM 785 C CA . ALA A 1 109 ? -9.965 11.763 8.775 1.00 66.50 109 ALA A CA 1
ATOM 786 C C . ALA A 1 109 ? -8.858 12.053 9.814 1.00 66.50 109 ALA A C 1
ATOM 788 O O . ALA A 1 109 ? -9.120 11.953 11.011 1.00 66.50 109 ALA A O 1
ATOM 789 N N . GLY A 1 110 ? -7.638 12.395 9.384 1.00 64.62 110 GLY A N 1
ATOM 790 C CA . GLY A 1 110 ? -6.483 12.649 10.256 1.00 64.62 110 GLY A CA 1
ATOM 791 C C . GLY A 1 110 ? -5.730 11.390 10.696 1.00 64.62 110 GLY A C 1
ATOM 792 O O . GLY A 1 110 ? -4.775 11.477 11.460 1.00 64.62 110 GLY A O 1
ATOM 793 N N . ILE A 1 111 ? -6.135 10.210 10.215 1.00 64.75 111 ILE A N 1
ATOM 794 C CA . ILE A 1 111 ? -5.472 8.947 10.562 1.00 64.75 111 ILE A CA 1
ATOM 795 C C . ILE A 1 111 ? -4.151 8.859 9.806 1.00 64.75 111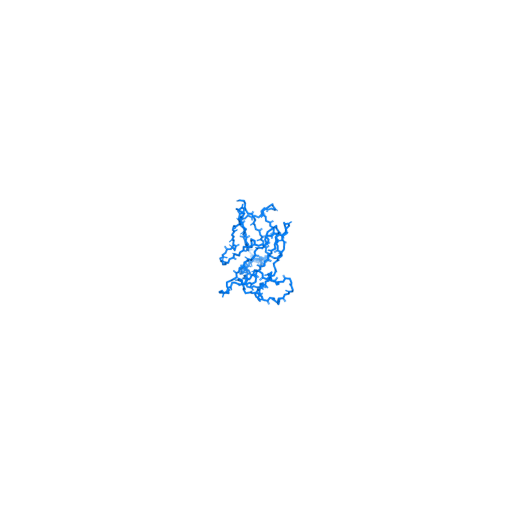 ILE A C 1
ATOM 797 O O . ILE A 1 111 ? -4.161 8.857 8.574 1.00 64.75 111 ILE A O 1
ATOM 801 N N . VAL A 1 112 ? -3.038 8.731 10.524 1.00 69.44 112 VAL A N 1
ATOM 802 C CA . VAL A 1 112 ? -1.722 8.479 9.925 1.00 69.44 112 VAL A CA 1
ATOM 803 C C . VAL A 1 112 ? -1.519 6.977 9.770 1.00 69.44 112 VAL A C 1
ATOM 805 O O . VAL A 1 112 ? -1.554 6.245 10.759 1.00 69.44 112 VAL A O 1
ATOM 808 N N . VAL A 1 113 ? -1.282 6.534 8.539 1.00 67.69 113 VAL A N 1
ATOM 809 C CA . VAL A 1 113 ? -0.922 5.160 8.186 1.00 67.69 113 VAL A CA 1
ATOM 810 C C . VAL A 1 113 ? 0.585 5.094 7.968 1.00 67.69 113 VAL A C 1
ATOM 812 O O . VAL A 1 113 ? 1.122 5.838 7.148 1.00 67.69 113 VAL A O 1
ATOM 815 N N . GLU A 1 114 ? 1.272 4.207 8.684 1.00 69.50 114 GLU A N 1
ATOM 816 C CA . GLU A 1 114 ? 2.691 3.901 8.469 1.00 69.50 114 GLU A CA 1
ATOM 817 C C . GLU A 1 114 ? 2.852 2.447 8.005 1.00 69.50 114 GLU A C 1
ATOM 819 O O . GLU A 1 114 ? 2.415 1.520 8.684 1.00 69.50 114 GLU A O 1
ATOM 824 N N . TYR A 1 115 ? 3.522 2.248 6.869 1.00 68.56 115 TYR A N 1
ATOM 825 C CA . TYR A 1 115 ? 3.974 0.948 6.375 1.00 68.56 115 TYR A CA 1
ATOM 826 C C . TYR A 1 115 ? 5.449 0.811 6.739 1.00 68.56 115 TYR A C 1
ATOM 828 O O . TYR A 1 115 ? 6.321 1.470 6.157 1.00 68.56 115 TYR A O 1
ATOM 836 N N . ALA A 1 116 ? 5.742 -0.016 7.739 1.00 56.44 116 ALA A N 1
ATOM 837 C CA . ALA A 1 116 ? 7.078 -0.080 8.311 1.00 56.44 116 ALA A CA 1
ATOM 838 C C . ALA A 1 116 ? 7.631 -1.506 8.330 1.00 56.44 116 ALA A C 1
ATOM 840 O O . ALA A 1 116 ? 6.993 -2.442 8.798 1.00 56.44 116 ALA A O 1
ATOM 841 N N . SER A 1 117 ? 8.895 -1.640 7.928 1.00 51.72 117 SER A N 1
ATOM 842 C CA . SER A 1 117 ? 9.734 -2.792 8.277 1.00 51.72 117 SER A CA 1
ATOM 843 C C . SER A 1 117 ? 10.163 -2.781 9.756 1.00 51.72 117 SER A C 1
ATOM 845 O O . SER A 1 117 ? 10.705 -3.770 10.241 1.00 51.72 117 SER A O 1
ATOM 847 N N . SER A 1 118 ? 9.931 -1.676 10.481 1.00 51.22 118 SER A N 1
ATOM 848 C CA . SER A 1 118 ? 10.165 -1.551 11.926 1.00 51.22 118 SER A CA 1
ATOM 849 C C . SER A 1 118 ? 9.353 -0.381 12.514 1.00 51.22 118 SER A C 1
ATOM 851 O O . SER A 1 118 ? 9.912 0.696 12.739 1.00 51.22 118 SER A O 1
ATOM 853 N N . PRO A 1 119 ? 8.037 -0.537 12.729 1.00 61.16 119 PRO A N 1
ATOM 854 C CA . PRO A 1 119 ? 7.207 0.531 13.286 1.00 61.16 119 PRO A CA 1
ATOM 855 C C . PRO A 1 119 ? 7.617 0.891 14.719 1.00 61.16 119 PRO A C 1
ATOM 857 O O . PRO A 1 119 ? 8.128 0.065 15.477 1.00 61.16 119 PRO A O 1
ATOM 860 N N . SER A 1 120 ? 7.376 2.148 15.097 1.00 58.31 120 SER A N 1
ATOM 861 C CA . SER A 1 120 ? 7.696 2.662 16.437 1.00 58.31 120 SER A CA 1
ATOM 862 C C . SER A 1 120 ? 6.614 2.368 17.487 1.00 58.31 120 SER A C 1
ATOM 864 O O . SER A 1 120 ? 6.869 2.502 18.686 1.00 58.31 120 SER A O 1
ATOM 866 N N . GLN A 1 121 ? 5.427 1.938 17.049 1.00 60.06 121 GLN A N 1
ATOM 867 C CA . GLN A 1 121 ? 4.287 1.546 17.878 1.00 60.06 121 GLN A CA 1
ATOM 868 C C . GLN A 1 121 ? 3.705 0.237 17.331 1.00 60.06 121 GLN A C 1
ATOM 870 O O . GLN A 1 121 ? 3.552 0.082 16.125 1.00 60.06 121 GLN A O 1
ATOM 875 N N . LEU A 1 122 ? 3.473 -0.727 18.222 1.00 69.44 122 LEU A N 1
ATOM 876 C CA . LEU A 1 122 ? 3.121 -2.117 17.904 1.00 69.44 122 LEU A CA 1
ATOM 877 C C . LEU A 1 122 ? 2.018 -2.642 18.828 1.00 69.44 122 LEU A C 1
ATOM 879 O O . LEU A 1 122 ? 2.018 -3.818 19.196 1.00 69.44 122 LEU A O 1
ATOM 883 N N . ASP A 1 123 ? 1.129 -1.769 19.299 1.00 73.62 123 ASP A N 1
ATOM 884 C CA . ASP A 1 123 ? 0.029 -2.254 20.123 1.00 73.62 123 ASP A CA 1
ATOM 885 C C . ASP A 1 123 ? -1.033 -2.945 19.241 1.00 73.62 123 ASP A C 1
ATOM 887 O O . ASP A 1 123 ? -1.240 -2.530 18.101 1.00 73.62 123 ASP A O 1
ATOM 891 N N . PRO A 1 124 ? -1.689 -4.013 19.730 1.00 70.06 124 PRO A N 1
ATOM 892 C CA . PRO A 1 124 ? -2.663 -4.768 18.938 1.00 70.06 124 PRO A CA 1
ATOM 893 C C . PRO A 1 124 ? -3.887 -3.968 18.481 1.00 70.06 124 PRO A C 1
ATOM 895 O O . PRO A 1 124 ? -4.604 -4.439 17.605 1.00 70.06 124 PRO A O 1
ATOM 898 N N . ASP A 1 125 ? -4.148 -2.810 19.093 1.00 74.12 125 ASP A N 1
ATOM 899 C CA . ASP A 1 125 ? -5.296 -1.966 18.766 1.00 74.12 125 ASP A CA 1
ATOM 900 C C . ASP A 1 125 ? -4.951 -0.951 17.658 1.00 74.12 125 ASP A C 1
ATOM 902 O O . ASP A 1 125 ? -5.853 -0.403 17.024 1.00 74.12 125 ASP A O 1
ATOM 906 N N . SER A 1 126 ? -3.659 -0.699 17.412 1.00 71.44 126 SER A N 1
ATOM 907 C CA . SER A 1 126 ? -3.166 0.258 16.415 1.00 71.44 126 SER A CA 1
ATOM 908 C C . SER A 1 126 ? -2.364 -0.372 15.281 1.00 71.44 126 SER A C 1
ATOM 910 O O . SER A 1 126 ? -2.120 0.304 14.281 1.00 71.44 126 SER A O 1
ATOM 912 N N . ALA A 1 127 ? -1.961 -1.639 15.406 1.00 73.06 127 ALA A N 1
ATOM 913 C CA . ALA A 1 127 ? -1.154 -2.331 14.413 1.00 73.06 127 ALA A CA 1
ATOM 914 C C . ALA A 1 127 ? -1.851 -3.575 13.850 1.00 73.06 127 ALA A C 1
ATOM 916 O O . ALA A 1 127 ? -2.293 -4.451 14.592 1.00 73.06 127 ALA A O 1
ATOM 917 N N . GLU A 1 128 ? -1.869 -3.688 12.523 1.00 79.06 128 GLU A N 1
ATOM 918 C CA . GLU A 1 128 ? -2.425 -4.836 11.811 1.00 79.06 128 GLU A CA 1
ATOM 919 C C . GLU A 1 128 ? -1.443 -5.355 10.756 1.00 79.06 128 GLU A C 1
ATOM 921 O O . GLU A 1 128 ? -0.802 -4.586 10.039 1.00 79.06 128 GLU A O 1
ATOM 926 N N . LEU A 1 129 ? -1.303 -6.680 10.670 1.00 71.56 129 LEU A N 1
ATOM 927 C CA . LEU A 1 129 ? -0.496 -7.321 9.638 1.00 71.56 129 LEU A CA 1
ATOM 928 C C . LEU A 1 129 ? -1.367 -7.592 8.409 1.00 71.56 129 LEU A C 1
ATOM 930 O O . LEU A 1 129 ? -2.284 -8.409 8.468 1.00 71.56 129 LEU A O 1
ATOM 934 N N . VAL A 1 130 ? -1.033 -6.954 7.291 1.00 71.94 130 VAL A N 1
ATOM 935 C CA . VAL A 1 130 ? -1.703 -7.126 6.002 1.00 71.94 130 VAL A CA 1
ATOM 936 C C . VAL A 1 130 ? -0.729 -7.767 5.019 1.00 71.94 130 VAL A C 1
ATOM 938 O O . VAL A 1 130 ? 0.243 -7.151 4.570 1.00 71.94 130 VAL A O 1
ATOM 941 N N . GLY A 1 131 ? -0.964 -9.044 4.716 1.00 72.31 131 GLY A N 1
ATOM 942 C CA . GLY A 1 131 ? 0.014 -9.868 4.005 1.00 72.31 131 GLY A CA 1
ATOM 943 C C . GLY A 1 131 ? 1.316 -9.970 4.807 1.00 72.31 131 GLY A C 1
ATOM 944 O O . GLY A 1 131 ? 1.298 -10.381 5.964 1.00 72.31 131 GLY A O 1
ATOM 945 N N . ASP A 1 132 ? 2.430 -9.555 4.200 1.00 65.69 132 ASP A N 1
ATOM 946 C CA . ASP A 1 132 ? 3.750 -9.479 4.850 1.00 65.69 132 ASP A CA 1
ATOM 947 C C . ASP A 1 132 ? 4.095 -8.056 5.339 1.00 65.69 132 ASP A C 1
ATOM 949 O O . ASP A 1 132 ? 5.227 -7.786 5.743 1.00 65.69 132 ASP A O 1
ATOM 953 N N . THR A 1 133 ? 3.140 -7.121 5.275 1.00 67.31 133 THR A N 1
ATOM 954 C CA . THR A 1 133 ? 3.352 -5.711 5.622 1.00 67.31 133 THR A CA 1
ATOM 955 C C . THR A 1 133 ? 2.650 -5.361 6.921 1.00 67.31 133 THR A C 1
ATOM 957 O O . THR A 1 133 ? 1.477 -5.666 7.112 1.00 67.31 133 THR A O 1
ATOM 960 N N . LEU A 1 134 ? 3.370 -4.696 7.820 1.00 68.56 134 LEU A N 1
ATOM 961 C CA . LEU A 1 134 ? 2.821 -4.220 9.080 1.00 68.56 134 LEU A CA 1
ATOM 962 C C . LEU A 1 134 ? 2.318 -2.786 8.922 1.00 68.56 134 LEU A C 1
ATOM 964 O O . LEU A 1 134 ? 3.094 -1.895 8.565 1.00 68.56 134 LEU A O 1
ATOM 968 N N . LEU A 1 135 ? 1.026 -2.599 9.179 1.00 70.94 135 LEU A N 1
ATOM 969 C CA . LEU A 1 135 ? 0.334 -1.318 9.150 1.00 70.94 135 LEU A CA 1
ATOM 970 C C . LEU A 1 135 ? 0.191 -0.787 10.565 1.00 70.94 135 LEU A C 1
ATOM 972 O O . LEU A 1 135 ? -0.177 -1.541 11.461 1.00 70.94 135 LEU A O 1
ATOM 976 N N . VAL A 1 136 ? 0.429 0.508 10.755 1.00 69.75 136 VAL A N 1
ATOM 977 C CA . VAL A 1 136 ? 0.120 1.204 12.009 1.00 69.75 136 VAL A CA 1
ATOM 978 C C . VAL A 1 136 ? -0.819 2.365 11.722 1.00 69.75 136 VAL A C 1
ATOM 980 O O . VAL A 1 136 ? -0.487 3.223 10.904 1.00 69.75 136 VAL A O 1
ATOM 983 N N . LYS A 1 137 ? -1.970 2.397 12.401 1.00 68.06 137 LYS A N 1
ATOM 984 C CA . LYS A 1 137 ? -2.942 3.496 12.381 1.00 68.06 137 LYS A CA 1
ATOM 985 C C . LYS A 1 137 ? -2.721 4.373 13.617 1.00 68.06 137 LYS A C 1
ATOM 987 O O . LYS A 1 137 ? -2.820 3.886 14.741 1.00 68.06 137 LYS A O 1
ATOM 992 N N . ARG A 1 138 ? -2.447 5.670 13.439 1.00 65.12 138 ARG A N 1
ATOM 993 C CA . ARG A 1 138 ? -2.401 6.645 14.547 1.00 65.12 138 ARG A CA 1
ATOM 994 C C . ARG A 1 138 ? -3.525 7.681 14.436 1.00 65.12 138 ARG A C 1
ATOM 996 O O . ARG A 1 138 ? -3.778 8.126 13.317 1.00 65.12 138 ARG A O 1
ATOM 1003 N N . PRO A 1 139 ? -4.174 8.047 15.558 1.00 57.28 139 PRO A N 1
ATOM 1004 C CA . PRO A 1 139 ? -5.141 9.141 15.623 1.00 57.28 139 PRO A CA 1
ATOM 1005 C C . PRO A 1 139 ? -4.486 10.528 15.599 1.00 57.28 139 PRO A C 1
ATOM 1007 O O . PRO A 1 139 ? -3.268 10.624 15.889 1.00 57.28 139 PRO A O 1
#

Secondary structure (DSSP, 8-state):
-------------------------------TTGGGGSPP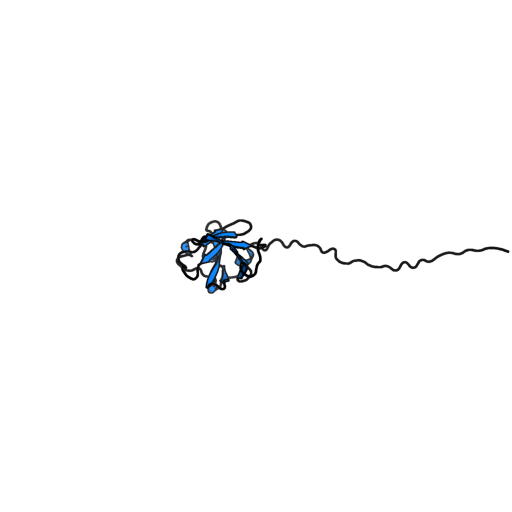-GGGPPPTTTTTTSEEEEEEEEEE-TT--EEEEEE-TT--EEEEEE-SS-TTS-EEEESSSSEEEE-TTSPEEEEESS-S---TTTEEEETTEEEEEE-

Sequence (139 aa):
MRHRAAVLLVTSAVALLAGCSGESVVADPPSADVIFDRAQQSADLLPADVASLYDGDSSRYVGEDSAGDRYWAVKDQSATACILHLPADDPEEYLGFCGGPGLSGETAAGIVVEYASSPSQLDPDSAELVGDTLLVKRP

Radius of gyration: 27.13 Å; chains: 1; bounding box: 83×53×69 Å